Protein AF-A0A7S3I8A1-F1 (afdb_monomer_lite)

pLDDT: mean 71.73, std 20.57, range [39.5, 96.62]

Structure (mmCIF, N/CA/C/O backbone):
data_AF-A0A7S3I8A1-F1
#
_entry.id   AF-A0A7S3I8A1-F1
#
loop_
_atom_site.group_PDB
_atom_site.id
_atom_site.type_symbol
_atom_site.label_atom_id
_atom_site.label_alt_id
_atom_site.label_comp_id
_atom_site.label_asym_id
_atom_site.label_entity_id
_atom_site.label_seq_id
_atom_site.pdbx_PDB_ins_code
_atom_site.Cartn_x
_atom_site.Cartn_y
_atom_site.Cartn_z
_atom_site.occupancy
_atom_site.B_iso_or_equiv
_atom_site.auth_seq_id
_atom_site.auth_comp_id
_atom_site.auth_asym_id
_atom_site.auth_atom_id
_atom_site.pdbx_PDB_model_num
ATOM 1 N N . MET A 1 1 ? 23.445 -1.580 -12.663 1.00 62.91 1 MET A N 1
ATOM 2 C CA . MET A 1 1 ? 23.308 -0.298 -11.931 1.00 62.91 1 MET A CA 1
ATOM 3 C C . MET A 1 1 ? 21.911 0.308 -12.058 1.00 62.91 1 MET A C 1
ATOM 5 O O . MET A 1 1 ? 21.367 0.694 -11.038 1.00 62.91 1 MET A O 1
ATOM 9 N N . ALA A 1 2 ? 21.300 0.367 -13.251 1.00 85.94 2 ALA A N 1
ATOM 10 C CA . ALA A 1 2 ? 19.958 0.950 -13.418 1.00 85.94 2 ALA A CA 1
ATOM 11 C C . ALA A 1 2 ? 18.843 0.204 -12.652 1.00 85.94 2 ALA A C 1
ATOM 13 O O . ALA A 1 2 ? 18.034 0.840 -11.987 1.00 85.94 2 ALA A O 1
ATOM 14 N N . GLU A 1 3 ? 18.844 -1.131 -12.682 1.00 89.50 3 GLU A N 1
ATOM 15 C CA . GLU A 1 3 ? 17.815 -1.955 -12.027 1.00 89.50 3 GLU A CA 1
ATOM 16 C C . GLU A 1 3 ? 17.812 -1.808 -10.499 1.00 89.50 3 GLU A C 1
ATOM 18 O O . GLU A 1 3 ? 16.762 -1.615 -9.895 1.00 89.50 3 GLU A O 1
ATOM 23 N N . LEU A 1 4 ? 18.989 -1.824 -9.866 1.00 91.81 4 LEU A N 1
ATOM 24 C CA . LEU A 1 4 ? 19.103 -1.678 -8.413 1.00 91.81 4 LEU A CA 1
ATOM 25 C C . LEU A 1 4 ? 18.571 -0.318 -7.936 1.00 91.81 4 LEU A C 1
ATOM 27 O O . LEU A 1 4 ? 17.902 -0.243 -6.909 1.00 91.81 4 LEU A O 1
ATOM 31 N N . ASN A 1 5 ? 18.798 0.744 -8.714 1.00 93.75 5 ASN A N 1
ATOM 32 C CA . ASN A 1 5 ? 18.254 2.068 -8.416 1.00 93.75 5 ASN A CA 1
ATOM 33 C C . ASN A 1 5 ? 16.727 2.109 -8.570 1.00 93.75 5 ASN A C 1
ATOM 35 O O . ASN A 1 5 ? 16.055 2.713 -7.739 1.00 93.75 5 ASN A O 1
ATOM 39 N N . GLN A 1 6 ? 16.174 1.448 -9.590 1.00 93.50 6 GLN A N 1
ATOM 40 C CA . GLN A 1 6 ? 14.722 1.337 -9.770 1.00 93.50 6 GLN A CA 1
ATOM 41 C C . GLN A 1 6 ? 14.072 0.545 -8.628 1.00 93.50 6 GLN A C 1
ATOM 43 O O . GLN A 1 6 ? 13.091 0.997 -8.045 1.00 93.50 6 GLN A O 1
ATOM 48 N N . ARG A 1 7 ? 14.654 -0.596 -8.242 1.00 94.38 7 ARG A N 1
ATOM 49 C CA . ARG A 1 7 ? 14.180 -1.403 -7.105 1.00 94.38 7 ARG A CA 1
ATOM 50 C C . ARG A 1 7 ? 14.244 -0.622 -5.791 1.00 94.38 7 ARG A C 1
ATOM 52 O O . ARG A 1 7 ? 13.307 -0.681 -5.001 1.00 94.38 7 ARG A O 1
ATOM 59 N N . ALA A 1 8 ? 15.295 0.175 -5.582 1.00 94.44 8 ALA A N 1
ATOM 60 C CA . ALA A 1 8 ? 15.401 1.057 -4.421 1.00 94.44 8 ALA A CA 1
ATOM 61 C C . ALA A 1 8 ? 14.324 2.158 -4.409 1.00 94.44 8 ALA A C 1
ATOM 63 O O . ALA A 1 8 ? 13.785 2.474 -3.350 1.00 94.44 8 ALA A O 1
ATOM 64 N N . GLN A 1 9 ? 13.981 2.728 -5.571 1.00 95.19 9 GLN A N 1
ATOM 65 C CA . GLN A 1 9 ? 12.879 3.691 -5.688 1.00 95.19 9 GLN A CA 1
ATOM 66 C C . GLN A 1 9 ? 11.541 3.052 -5.304 1.00 95.19 9 GLN A C 1
ATOM 68 O O . GLN A 1 9 ? 10.864 3.571 -4.420 1.00 95.19 9 GLN A O 1
ATOM 73 N N . ILE A 1 10 ? 11.220 1.885 -5.872 1.00 95.25 10 ILE A N 1
ATOM 74 C CA . ILE A 1 10 ? 9.988 1.140 -5.564 1.00 95.25 10 ILE A CA 1
ATOM 75 C C . ILE A 1 10 ? 9.914 0.795 -4.072 1.00 95.25 10 ILE A C 1
ATOM 77 O O . ILE A 1 10 ? 8.872 0.958 -3.441 1.00 95.25 10 ILE A O 1
ATOM 81 N N . TYR A 1 11 ? 11.031 0.366 -3.479 1.00 95.94 11 TYR A N 1
ATOM 82 C CA . TYR A 1 11 ? 11.095 0.068 -2.051 1.00 95.94 11 TYR A CA 1
ATOM 83 C C . TYR A 1 11 ? 10.740 1.286 -1.188 1.00 95.94 11 TYR A C 1
ATOM 85 O O . TYR A 1 11 ? 9.950 1.172 -0.251 1.00 95.94 11 TYR A O 1
ATOM 93 N N . ASN A 1 12 ? 11.288 2.458 -1.519 1.00 95.81 12 ASN A N 1
ATOM 94 C CA . ASN A 1 12 ? 11.010 3.699 -0.794 1.00 95.81 12 ASN A CA 1
ATOM 95 C C . ASN A 1 12 ? 9.557 4.168 -0.980 1.00 95.81 12 ASN A C 1
ATOM 97 O O . ASN A 1 12 ? 8.938 4.661 -0.035 1.00 95.81 12 ASN A O 1
ATOM 101 N N . GLU A 1 13 ? 8.993 3.998 -2.177 1.00 95.56 13 GLU A N 1
ATOM 102 C CA . GLU A 1 13 ? 7.574 4.260 -2.438 1.00 95.56 13 GLU A CA 1
ATOM 103 C C . GLU A 1 13 ? 6.689 3.352 -1.574 1.00 95.56 13 GLU A C 1
ATOM 105 O O . GLU A 1 13 ? 5.812 3.841 -0.856 1.00 95.56 13 GLU A O 1
ATOM 110 N N . ASN A 1 14 ? 6.980 2.050 -1.542 1.00 95.56 14 ASN A N 1
ATOM 111 C CA . ASN A 1 14 ? 6.256 1.084 -0.720 1.00 95.56 14 ASN A CA 1
ATOM 112 C C . ASN A 1 14 ? 6.422 1.352 0.792 1.00 95.56 14 ASN A C 1
ATOM 114 O O . ASN A 1 14 ? 5.462 1.178 1.543 1.00 95.56 14 ASN A O 1
ATOM 118 N N . ASP A 1 15 ? 7.585 1.828 1.257 1.00 96.62 15 ASP A N 1
ATOM 119 C CA . ASP A 1 15 ? 7.789 2.265 2.652 1.00 96.62 15 ASP A CA 1
ATOM 120 C C . ASP A 1 15 ? 6.855 3.428 3.017 1.00 96.62 15 ASP A C 1
ATOM 122 O O . ASP A 1 15 ? 6.212 3.432 4.073 1.00 96.62 15 ASP A O 1
ATOM 126 N N . SER A 1 16 ? 6.724 4.406 2.115 1.00 95.44 16 SER A N 1
ATOM 127 C CA . SER A 1 16 ? 5.807 5.530 2.312 1.00 95.44 16 SER A CA 1
ATOM 128 C C . SER A 1 16 ? 4.342 5.068 2.387 1.00 95.44 16 SER A C 1
ATOM 130 O O . SER A 1 16 ? 3.594 5.519 3.263 1.00 95.44 16 SER A O 1
ATOM 132 N N . GLU A 1 17 ? 3.952 4.093 1.557 1.00 94.81 17 GLU A N 1
ATOM 133 C CA . GLU A 1 17 ? 2.614 3.496 1.582 1.00 94.81 17 GLU A CA 1
ATOM 134 C C . GLU A 1 17 ? 2.374 2.748 2.905 1.00 94.81 17 GLU A C 1
ATOM 136 O O . GLU A 1 17 ? 1.377 3.003 3.585 1.00 94.81 17 GLU A O 1
ATOM 141 N N . ILE A 1 18 ? 3.321 1.913 3.348 1.00 95.25 18 ILE A N 1
ATOM 142 C CA . ILE A 1 18 ? 3.265 1.195 4.633 1.00 95.25 18 ILE A CA 1
ATOM 143 C C . ILE A 1 18 ? 3.087 2.161 5.809 1.00 95.25 18 ILE A C 1
ATOM 145 O O . ILE A 1 18 ? 2.247 1.924 6.685 1.00 95.25 18 ILE A O 1
ATOM 149 N N . LYS A 1 19 ? 3.837 3.268 5.834 1.00 96.12 19 LYS A N 1
ATOM 150 C CA . LYS A 1 19 ? 3.716 4.297 6.877 1.00 96.12 19 LYS A CA 1
ATOM 151 C C . LYS A 1 19 ? 2.318 4.907 6.910 1.00 96.12 19 LYS A C 1
ATOM 153 O O . LYS A 1 19 ? 1.734 5.011 7.989 1.00 96.12 19 LYS A O 1
ATOM 158 N N . SER A 1 20 ? 1.761 5.255 5.750 1.00 95.62 20 SER A N 1
ATOM 159 C CA . SER A 1 20 ? 0.409 5.822 5.668 1.00 95.62 20 SER A CA 1
ATOM 160 C C . SER A 1 20 ? -0.675 4.835 6.123 1.00 95.62 20 SER A C 1
ATOM 162 O O . SER A 1 20 ? -1.551 5.202 6.908 1.00 95.62 20 SER A O 1
ATOM 164 N N . MET A 1 21 ? -0.573 3.559 5.735 1.00 95.19 21 MET A N 1
ATOM 165 C CA . MET A 1 21 ? -1.502 2.514 6.174 1.00 95.19 21 MET A CA 1
ATOM 166 C C . MET A 1 21 ? -1.418 2.276 7.682 1.00 95.19 21 MET A C 1
ATOM 168 O O . MET A 1 21 ? -2.443 2.151 8.346 1.00 95.19 21 MET A O 1
ATOM 172 N N . ASN A 1 22 ? -0.209 2.258 8.247 1.00 95.44 22 ASN A N 1
ATOM 173 C CA . ASN A 1 22 ? -0.018 2.111 9.687 1.00 95.44 22 ASN A CA 1
ATOM 174 C C . ASN A 1 22 ? -0.577 3.306 10.470 1.00 95.44 22 ASN A C 1
ATOM 176 O O . ASN A 1 22 ? -1.184 3.105 11.522 1.00 95.44 22 ASN A O 1
ATOM 180 N N . ALA A 1 23 ? -0.425 4.530 9.954 1.00 94.50 23 ALA A N 1
ATOM 181 C CA . ALA A 1 23 ? -1.042 5.715 10.544 1.00 94.50 23 ALA A CA 1
ATOM 182 C C . ALA A 1 23 ? -2.578 5.613 10.527 1.00 94.50 23 ALA A C 1
ATOM 184 O O . ALA A 1 23 ? -3.224 5.856 11.547 1.00 94.50 23 ALA A O 1
ATOM 185 N N . HIS A 1 24 ? -3.159 5.164 9.410 1.00 94.56 24 HIS A N 1
ATOM 186 C CA . HIS A 1 24 ? -4.602 4.951 9.296 1.00 94.56 24 HIS A CA 1
ATOM 187 C C . HIS A 1 24 ? -5.109 3.851 10.246 1.00 94.56 24 HIS A C 1
ATOM 189 O O . HIS A 1 24 ? -6.104 4.030 10.952 1.00 94.56 24 HIS A O 1
ATOM 195 N N . SER A 1 25 ? -4.385 2.733 10.340 1.00 93.81 25 SER A N 1
ATOM 196 C CA . SER A 1 25 ? -4.665 1.660 11.296 1.00 93.81 25 SER A CA 1
ATOM 197 C C . SER A 1 25 ? -4.621 2.150 12.742 1.00 93.81 25 SER A C 1
ATOM 199 O O . SER A 1 25 ? -5.525 1.833 13.518 1.00 93.81 25 SER A O 1
ATOM 201 N N . ALA A 1 26 ? -3.613 2.949 13.106 1.00 91.31 26 ALA A N 1
ATOM 202 C CA . ALA A 1 26 ? -3.489 3.525 14.443 1.00 91.31 26 ALA A CA 1
ATOM 203 C C . ALA A 1 26 ? -4.654 4.475 14.765 1.00 91.31 26 ALA A C 1
ATOM 205 O O . ALA A 1 26 ? -5.200 4.429 15.866 1.00 91.31 26 ALA A O 1
ATOM 206 N N . GLN A 1 27 ? -5.092 5.273 13.786 1.00 93.31 27 GLN A N 1
ATOM 207 C CA . GLN A 1 27 ? -6.238 6.170 13.934 1.00 93.31 27 GLN A CA 1
ATOM 208 C C . GLN A 1 27 ? -7.565 5.419 14.138 1.00 93.31 27 GLN A C 1
ATOM 210 O O . GLN A 1 27 ? -8.484 5.961 14.746 1.00 93.31 27 GLN A O 1
ATOM 215 N N . SER A 1 28 ? -7.676 4.166 13.682 1.00 91.00 28 SER A N 1
ATOM 216 C CA . SER A 1 28 ? -8.919 3.389 13.803 1.00 91.00 28 SER A CA 1
ATOM 217 C C . SER A 1 28 ? -9.351 3.097 15.247 1.00 91.00 28 SER A C 1
ATOM 219 O O . SER A 1 28 ? -10.498 2.711 15.466 1.00 91.00 28 SER A O 1
ATOM 221 N N . GLY A 1 29 ? -8.445 3.213 16.229 1.00 87.88 29 GLY A N 1
ATOM 222 C CA . GLY A 1 29 ? -8.729 2.944 17.645 1.00 87.88 29 GLY A CA 1
ATOM 223 C C . GLY A 1 29 ? -9.041 1.476 17.976 1.00 87.88 29 GLY A C 1
ATOM 224 O O . GLY A 1 29 ? -9.332 1.147 19.126 1.00 87.88 29 GLY A O 1
ATOM 225 N N . LYS A 1 30 ? -8.978 0.565 16.995 1.00 92.12 30 LYS A N 1
ATOM 226 C CA . LYS A 1 30 ? -9.206 -0.869 17.202 1.00 92.12 30 LYS A CA 1
ATOM 227 C C . LYS A 1 30 ? -8.003 -1.500 17.896 1.00 92.12 30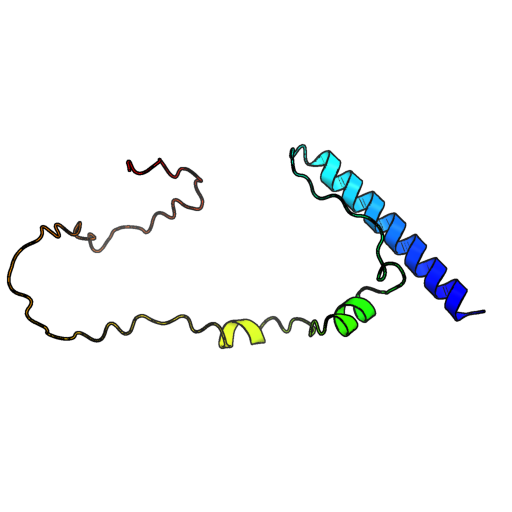 LYS A C 1
ATOM 229 O O . LYS A 1 30 ? -6.868 -1.351 17.450 1.00 92.12 30 LYS A O 1
ATOM 234 N N . ARG A 1 31 ? -8.256 -2.307 18.933 1.00 88.50 31 ARG A N 1
ATOM 235 C CA . ARG A 1 31 ? -7.206 -3.042 19.668 1.00 88.50 31 ARG A CA 1
ATOM 236 C C . ARG A 1 31 ? -6.384 -3.980 18.771 1.00 88.50 31 ARG A C 1
ATOM 238 O O . ARG A 1 31 ? -5.233 -4.263 19.074 1.00 88.50 31 ARG A O 1
ATOM 245 N N . ASN A 1 32 ? -6.978 -4.472 17.687 1.00 90.69 32 ASN A N 1
ATOM 246 C CA . ASN A 1 32 ? -6.383 -5.394 16.719 1.00 90.69 32 ASN A CA 1
ATOM 247 C C . ASN A 1 32 ? -6.204 -4.756 15.329 1.00 90.69 32 ASN A C 1
ATOM 249 O O . ASN A 1 32 ? -6.402 -5.423 14.314 1.00 90.69 32 ASN A O 1
ATOM 253 N N . ALA A 1 33 ? -5.883 -3.461 15.268 1.00 91.31 33 ALA A N 1
ATOM 254 C CA . ALA A 1 33 ? -5.617 -2.793 13.999 1.00 91.31 33 ALA A CA 1
ATOM 255 C C . ALA A 1 33 ? -4.443 -3.448 13.242 1.00 91.31 33 ALA A C 1
ATOM 257 O O . ALA A 1 33 ? -3.462 -3.891 13.845 1.00 91.31 33 ALA A O 1
ATOM 258 N N . ALA A 1 34 ? -4.551 -3.509 11.912 1.00 92.06 34 ALA A N 1
ATOM 259 C CA . ALA A 1 34 ? -3.539 -4.123 11.058 1.00 92.06 34 ALA A CA 1
ATOM 260 C C . ALA A 1 34 ? -2.217 -3.343 11.115 1.00 92.06 34 ALA A C 1
ATOM 262 O O . ALA A 1 34 ? -2.218 -2.112 11.104 1.00 92.06 34 ALA A O 1
ATOM 263 N N . ARG A 1 35 ? -1.089 -4.058 11.142 1.00 92.50 35 ARG A N 1
ATOM 264 C CA . ARG A 1 35 ? 0.255 -3.472 11.072 1.00 92.50 35 ARG A CA 1
ATOM 265 C C . ARG A 1 35 ? 0.982 -4.047 9.870 1.00 92.50 35 ARG A C 1
ATOM 267 O O . ARG A 1 35 ? 1.029 -5.262 9.701 1.00 92.50 35 ARG A O 1
ATOM 274 N N . PHE A 1 36 ? 1.537 -3.164 9.061 1.00 93.50 36 PHE A N 1
ATOM 275 C CA . PHE A 1 36 ? 2.220 -3.482 7.818 1.00 93.50 36 PHE A CA 1
ATOM 276 C C . PHE A 1 36 ? 3.725 -3.260 7.989 1.00 93.50 36 PHE A C 1
ATOM 278 O O . PHE A 1 36 ? 4.145 -2.310 8.656 1.00 93.50 36 PHE A O 1
ATOM 285 N N . THR A 1 37 ? 4.529 -4.143 7.403 1.00 94.81 37 THR A N 1
ATOM 286 C CA . THR A 1 37 ? 5.998 -4.097 7.418 1.00 94.81 37 THR A CA 1
ATOM 287 C C . THR A 1 37 ? 6.543 -4.543 6.068 1.00 94.81 37 THR A C 1
ATOM 289 O O . THR A 1 37 ? 5.830 -5.170 5.282 1.00 94.81 37 THR A O 1
ATOM 292 N N . HIS A 1 38 ? 7.820 -4.265 5.824 1.00 95.06 38 HIS A N 1
ATOM 293 C CA . HIS A 1 38 ? 8.509 -4.767 4.643 1.00 95.06 38 HIS A CA 1
ATOM 294 C C . HIS A 1 38 ? 8.676 -6.288 4.655 1.00 95.06 38 HIS A C 1
ATOM 296 O O . HIS A 1 38 ? 8.692 -6.938 5.703 1.00 95.06 38 HIS A O 1
ATOM 302 N N . ASN A 1 39 ? 8.802 -6.836 3.452 1.00 92.94 39 ASN A N 1
ATOM 303 C CA . ASN A 1 39 ? 9.017 -8.242 3.151 1.00 92.94 39 ASN A CA 1
ATOM 304 C C . ASN A 1 39 ? 9.813 -8.382 1.837 1.00 92.94 39 ASN A C 1
ATOM 306 O O . ASN A 1 39 ? 10.230 -7.394 1.238 1.00 92.94 39 ASN A O 1
ATOM 310 N N . VAL A 1 40 ? 9.977 -9.620 1.368 1.00 93.12 40 VAL A N 1
ATOM 311 C CA . VAL A 1 40 ? 10.724 -9.955 0.139 1.00 93.12 40 VAL A CA 1
ATOM 312 C C . VAL A 1 40 ? 10.101 -9.364 -1.135 1.00 93.12 40 VAL A C 1
ATOM 314 O O . VAL A 1 40 ? 10.769 -9.285 -2.150 1.00 93.12 40 VAL A O 1
ATOM 317 N N . PHE A 1 41 ? 8.843 -8.924 -1.091 1.00 93.81 41 PHE A N 1
ATOM 318 C CA . PHE A 1 41 ? 8.135 -8.344 -2.235 1.00 93.81 41 PHE A CA 1
ATOM 319 C C . PHE A 1 41 ? 8.081 -6.814 -2.187 1.00 93.81 41 PHE A C 1
ATOM 321 O O . PHE A 1 41 ? 7.381 -6.188 -2.977 1.00 93.81 41 PHE A O 1
ATOM 328 N N . SER A 1 42 ? 8.772 -6.192 -1.229 1.00 94.19 42 SER A N 1
ATOM 329 C CA . SER A 1 42 ? 8.728 -4.740 -1.036 1.00 94.19 42 SER A CA 1
ATOM 330 C C . SER A 1 42 ? 9.430 -3.948 -2.131 1.00 94.19 42 SER A C 1
ATOM 332 O O . SER A 1 42 ? 9.218 -2.748 -2.229 1.00 94.19 42 SER A O 1
ATOM 334 N N . ASP A 1 43 ? 10.243 -4.594 -2.954 1.00 93.75 43 ASP A N 1
ATOM 335 C CA . ASP A 1 43 ? 10.877 -4.019 -4.137 1.00 93.75 43 ASP A CA 1
ATOM 336 C C . ASP A 1 43 ? 10.079 -4.286 -5.428 1.00 93.75 43 ASP A C 1
ATOM 338 O O . ASP A 1 43 ? 10.531 -3.931 -6.520 1.00 93.75 43 ASP A O 1
ATOM 342 N N . MET A 1 44 ? 8.894 -4.898 -5.323 1.00 94.00 44 MET A N 1
ATOM 343 C CA . MET A 1 44 ? 8.001 -5.160 -6.448 1.00 94.00 44 MET A CA 1
ATOM 344 C C . MET A 1 44 ? 6.905 -4.105 -6.557 1.00 94.00 44 MET A C 1
ATOM 346 O O . MET A 1 44 ? 6.368 -3.598 -5.569 1.00 94.00 44 MET A O 1
ATOM 350 N N . THR A 1 45 ? 6.517 -3.817 -7.794 1.00 92.75 45 THR A N 1
ATOM 351 C CA . THR A 1 45 ? 5.294 -3.064 -8.075 1.00 92.75 45 THR A CA 1
ATOM 352 C C . THR A 1 45 ? 4.054 -3.926 -7.812 1.00 92.75 45 THR A C 1
ATOM 354 O O . THR A 1 45 ? 4.104 -5.158 -7.820 1.00 92.75 45 THR A O 1
ATOM 357 N N . LYS A 1 46 ? 2.885 -3.295 -7.652 1.00 88.25 46 LYS A N 1
ATOM 358 C CA . LYS A 1 46 ? 1.605 -4.008 -7.452 1.00 88.25 46 LYS A CA 1
ATOM 359 C C . LYS A 1 46 ? 1.271 -4.972 -8.599 1.00 88.25 46 LYS A C 1
ATOM 361 O O . LYS A 1 46 ? 0.690 -6.033 -8.361 1.00 88.25 46 LYS A O 1
ATOM 366 N N . ALA A 1 47 ? 1.642 -4.622 -9.831 1.00 88.38 47 ALA A N 1
ATOM 367 C CA . ALA A 1 47 ? 1.425 -5.460 -11.009 1.00 88.38 47 ALA A CA 1
ATOM 368 C C . ALA A 1 47 ? 2.351 -6.687 -11.017 1.00 88.38 47 ALA A C 1
ATOM 370 O O . ALA A 1 47 ? 1.887 -7.808 -11.242 1.00 88.38 47 ALA A O 1
ATOM 371 N N . GLU A 1 48 ? 3.636 -6.493 -10.709 1.00 89.31 48 GLU A N 1
ATOM 372 C CA . GLU A 1 48 ? 4.600 -7.590 -10.559 1.00 89.31 48 GLU A CA 1
ATOM 373 C C . GLU A 1 48 ? 4.178 -8.536 -9.435 1.00 89.31 48 GLU A C 1
ATOM 375 O O . GLU A 1 48 ? 4.115 -9.744 -9.643 1.00 89.31 48 GLU A O 1
ATOM 380 N N . PHE A 1 49 ? 3.793 -7.992 -8.279 1.00 90.69 49 PHE A N 1
ATOM 381 C CA . PHE A 1 49 ? 3.312 -8.777 -7.146 1.00 90.69 49 PHE A CA 1
ATOM 382 C C . PHE A 1 49 ? 2.060 -9.594 -7.494 1.00 90.69 49 PHE A C 1
ATOM 384 O O . PHE A 1 49 ? 1.978 -10.780 -7.175 1.00 90.69 49 PHE A O 1
ATOM 391 N N . SER A 1 50 ? 1.100 -8.989 -8.201 1.00 88.44 50 SER A N 1
ATOM 392 C CA . SER A 1 50 ? -0.113 -9.688 -8.649 1.00 88.44 50 SER A CA 1
ATOM 393 C C . SER A 1 50 ? 0.226 -10.840 -9.594 1.00 88.44 50 SER A C 1
ATOM 395 O O . SER A 1 50 ? -0.272 -11.951 -9.423 1.00 88.44 50 SER A O 1
ATOM 397 N N . THR A 1 51 ? 1.135 -10.598 -10.538 1.00 89.75 51 THR A N 1
ATOM 398 C CA . THR A 1 51 ? 1.609 -11.619 -11.479 1.00 89.75 51 THR A CA 1
ATOM 399 C C . THR A 1 51 ? 2.344 -12.744 -10.749 1.00 89.75 51 THR A C 1
ATOM 401 O O . THR A 1 51 ? 2.077 -13.916 -11.003 1.00 89.75 51 THR A O 1
ATOM 404 N N . HIS A 1 52 ? 3.207 -12.404 -9.787 1.00 88.50 52 HIS A N 1
ATOM 405 C CA . HIS A 1 52 ? 3.965 -13.362 -8.982 1.00 88.50 52 HIS A CA 1
ATOM 406 C C . HIS A 1 52 ? 3.055 -14.269 -8.141 1.00 88.50 52 HIS A C 1
ATOM 408 O O . HIS A 1 52 ? 3.326 -15.455 -7.978 1.00 88.50 52 HIS A O 1
ATOM 414 N N . LEU A 1 53 ? 1.950 -13.733 -7.621 1.00 88.06 53 LEU A N 1
ATOM 415 C CA . LEU A 1 53 ? 0.955 -14.510 -6.881 1.00 88.06 53 LEU A CA 1
ATOM 416 C C . LEU A 1 53 ? -0.039 -15.262 -7.780 1.00 88.06 53 LEU A C 1
ATOM 418 O O . LEU A 1 53 ? -0.948 -15.916 -7.267 1.00 88.06 53 LEU A O 1
ATOM 422 N N . GLY A 1 54 ? 0.083 -15.152 -9.106 1.00 85.75 54 GLY A N 1
ATOM 423 C CA . GLY A 1 54 ? -0.901 -15.699 -10.040 1.00 85.75 54 GLY A CA 1
ATOM 424 C C . GLY A 1 54 ? -2.290 -15.073 -9.875 1.00 85.75 54 GLY A C 1
ATOM 425 O O . GLY A 1 54 ? -3.295 -15.675 -10.262 1.00 85.75 54 GLY A O 1
ATOM 426 N N . LEU A 1 55 ? -2.367 -13.875 -9.285 1.00 80.50 55 LEU A N 1
ATOM 427 C CA . LEU A 1 55 ? -3.602 -13.119 -9.152 1.00 80.50 55 LEU A CA 1
ATOM 428 C C . LEU A 1 55 ? -3.963 -12.580 -10.532 1.00 80.50 55 LEU A C 1
ATOM 430 O O . LEU A 1 55 ? -3.453 -11.553 -10.978 1.00 80.50 55 LEU A O 1
ATOM 434 N N . GLN A 1 56 ? -4.845 -13.303 -11.216 1.00 71.00 56 GLN A N 1
ATOM 435 C CA . GLN A 1 56 ? -5.432 -12.831 -12.462 1.00 71.00 56 GLN A CA 1
ATOM 436 C C . GLN A 1 56 ? -6.164 -11.505 -12.202 1.00 71.00 56 GLN A C 1
ATOM 438 O O . GLN A 1 56 ? -6.847 -11.388 -11.172 1.00 71.00 56 GLN A O 1
ATOM 443 N N . PRO A 1 57 ? -6.053 -10.512 -13.104 1.00 62.16 57 PRO A N 1
ATOM 444 C CA . PRO A 1 57 ? -6.859 -9.307 -13.015 1.00 62.16 57 PRO A CA 1
ATOM 445 C C . PRO A 1 57 ? -8.326 -9.721 -12.898 1.00 62.16 57 PRO A C 1
ATOM 447 O O . PRO A 1 57 ? -8.831 -10.560 -13.645 1.00 62.16 57 PRO A O 1
ATOM 450 N N . LYS A 1 58 ? -8.980 -9.206 -11.857 1.00 60.50 58 LYS A N 1
ATOM 451 C CA . LYS A 1 58 ? -10.342 -9.578 -11.488 1.00 60.50 58 LYS A CA 1
ATOM 452 C C . LYS A 1 58 ? -11.293 -9.052 -12.557 1.00 60.50 58 LYS A C 1
ATOM 454 O O . LYS A 1 58 ? -11.804 -7.949 -12.413 1.00 60.50 58 LYS A O 1
ATOM 459 N N . GLU A 1 59 ? -11.561 -9.847 -13.587 1.00 59.62 59 GLU A N 1
ATOM 460 C CA . GLU A 1 59 ? -12.730 -9.631 -14.434 1.00 59.62 59 GLU A CA 1
ATOM 461 C C . GLU A 1 59 ? -13.966 -9.727 -13.526 1.00 59.62 59 GLU A C 1
ATOM 463 O O . GLU A 1 59 ? -14.237 -10.797 -12.966 1.00 59.62 59 GLU A O 1
ATOM 468 N N . PRO A 1 60 ? -14.700 -8.627 -13.287 1.00 58.44 60 PRO A N 1
ATOM 469 C CA . PRO A 1 60 ? -15.749 -8.594 -12.269 1.00 58.44 60 PRO A CA 1
ATOM 470 C C . PRO A 1 60 ? -16.886 -9.586 -12.561 1.00 58.44 60 PRO A C 1
ATOM 472 O O . PRO A 1 60 ? -17.582 -10.008 -11.639 1.00 58.44 60 PRO A O 1
ATOM 475 N N . LEU A 1 61 ? -17.041 -10.001 -13.820 1.00 57.53 61 LEU A N 1
ATOM 476 C CA . LEU A 1 61 ? -18.127 -10.859 -14.292 1.00 57.53 61 LEU A CA 1
ATOM 477 C C . LEU A 1 61 ? -17.827 -12.366 -14.218 1.00 57.53 61 LEU A C 1
ATOM 479 O O . LEU A 1 61 ? -18.757 -13.166 -14.169 1.00 57.53 61 LEU A O 1
ATOM 483 N N . SER A 1 62 ? -16.560 -12.788 -14.172 1.00 56.06 62 SER A N 1
ATOM 484 C CA . SER A 1 62 ? -16.207 -14.214 -14.305 1.00 56.06 62 SER A CA 1
ATOM 485 C C . SER A 1 62 ? -16.372 -15.025 -13.014 1.00 56.06 62 SER A C 1
ATOM 487 O O . SER A 1 62 ? -16.492 -16.248 -13.060 1.00 56.06 62 SER A O 1
ATOM 489 N N . ARG A 1 63 ? -16.426 -14.370 -11.845 1.00 53.34 63 ARG A N 1
ATOM 490 C CA . ARG A 1 63 ? -16.552 -15.059 -10.546 1.00 53.34 63 ARG A CA 1
ATOM 491 C C . ARG A 1 63 ? -18.004 -15.374 -10.159 1.00 53.34 63 ARG A C 1
ATOM 493 O O . ARG A 1 63 ? -18.226 -16.291 -9.373 1.00 53.34 63 ARG A O 1
ATOM 500 N N . VAL A 1 64 ? -18.984 -14.655 -10.715 1.00 55.19 64 VAL A N 1
ATOM 501 C CA . VAL A 1 64 ? -20.414 -14.876 -10.416 1.00 55.19 64 VAL A CA 1
ATOM 502 C C . VAL A 1 64 ? -20.937 -16.153 -11.083 1.00 55.19 64 VAL A C 1
ATOM 504 O O . VAL A 1 64 ? -21.815 -16.803 -10.532 1.00 55.19 64 VAL A O 1
ATOM 507 N N . LEU A 1 65 ? -20.355 -16.567 -12.213 1.00 55.31 65 LEU A N 1
ATOM 508 C CA . LEU A 1 65 ? -20.816 -17.746 -12.959 1.00 55.31 65 LEU A CA 1
ATOM 509 C C . LEU A 1 65 ? -20.424 -19.088 -12.318 1.00 55.31 65 LEU A C 1
ATOM 511 O O . LEU A 1 65 ? -21.106 -20.080 -12.544 1.00 55.31 65 LEU A O 1
ATOM 515 N N . ASN A 1 66 ? -19.367 -19.120 -11.497 1.00 48.62 66 ASN A N 1
ATOM 516 C CA . ASN A 1 66 ? -18.848 -20.362 -10.901 1.00 48.62 66 ASN A CA 1
ATOM 517 C C . ASN A 1 66 ? -19.170 -20.514 -9.409 1.00 48.62 66 ASN A C 1
ATOM 519 O O . ASN A 1 66 ? -18.839 -21.539 -8.809 1.00 48.62 66 ASN A O 1
ATOM 523 N N . MET A 1 67 ? -19.828 -19.527 -8.792 1.00 53.09 67 MET A N 1
ATOM 524 C CA . MET A 1 67 ? -20.567 -19.810 -7.569 1.00 53.09 67 MET A CA 1
ATOM 525 C C . MET A 1 67 ? -21.828 -20.548 -7.994 1.00 53.09 67 MET A C 1
ATOM 527 O O . MET A 1 67 ? -22.822 -19.931 -8.364 1.00 53.09 67 MET A O 1
ATOM 531 N N . ASN A 1 68 ? -21.782 -21.878 -7.931 1.00 51.31 68 ASN A N 1
ATOM 532 C CA . ASN A 1 68 ? -22.991 -22.673 -7.805 1.00 51.31 68 ASN A CA 1
ATOM 533 C C . ASN A 1 68 ? -23.717 -22.171 -6.548 1.00 51.31 68 ASN A C 1
ATOM 535 O O . ASN A 1 68 ? -23.492 -22.671 -5.447 1.00 51.31 68 ASN A O 1
ATOM 539 N N . LEU A 1 69 ? -24.583 -21.165 -6.699 1.00 52.50 69 LEU A N 1
ATOM 540 C CA . LEU A 1 69 ? -25.757 -21.059 -5.856 1.00 52.50 69 LEU A CA 1
ATOM 541 C C . LEU A 1 69 ? -26.468 -22.388 -6.083 1.00 52.50 69 LEU A C 1
ATOM 543 O O . LEU A 1 69 ? -27.119 -22.568 -7.111 1.00 52.50 69 LEU A O 1
ATOM 547 N N . SER A 1 70 ? -26.266 -23.354 -5.186 1.00 45.38 70 SER A N 1
ATOM 548 C CA . SER A 1 70 ? -27.071 -24.565 -5.166 1.00 45.38 70 SER A CA 1
ATOM 549 C C . SER A 1 70 ? -28.499 -24.116 -4.870 1.00 45.38 70 SER A C 1
ATOM 551 O O . SER A 1 70 ? -28.916 -24.000 -3.718 1.00 45.38 70 SER A O 1
ATOM 553 N N . SER A 1 71 ? -29.216 -23.765 -5.932 1.00 48.19 71 SER A N 1
ATOM 554 C CA . SER A 1 71 ? -30.659 -23.673 -5.944 1.00 48.19 71 SER A CA 1
ATOM 555 C C . SER A 1 71 ? -31.150 -25.017 -5.422 1.00 48.19 71 SER A C 1
ATOM 557 O O . SER A 1 71 ? -30.781 -26.077 -5.925 1.00 48.19 71 SER A O 1
ATOM 559 N N . GLY A 1 72 ? -31.839 -24.964 -4.285 1.00 49.12 72 GLY A N 1
ATOM 560 C CA . GLY A 1 72 ? -32.235 -26.135 -3.526 1.00 49.12 72 GLY A CA 1
ATOM 561 C C . GLY A 1 72 ? -33.139 -27.039 -4.346 1.00 49.12 72 GLY A C 1
ATOM 562 O O . GLY A 1 72 ? -34.352 -26.853 -4.373 1.00 49.12 72 GLY A O 1
ATOM 563 N N . GLU A 1 73 ? -32.562 -28.066 -4.954 1.00 45.91 73 GLU A N 1
ATOM 564 C CA . GLU A 1 73 ? -33.319 -29.195 -5.464 1.00 45.91 73 GLU A CA 1
ATOM 565 C C . GLU A 1 73 ? -33.464 -30.215 -4.329 1.00 45.91 73 GLU A C 1
ATOM 567 O O . GLU A 1 73 ? -32.727 -31.193 -4.196 1.00 45.91 73 GLU A O 1
ATOM 572 N N . HIS A 1 74 ? -34.411 -29.938 -3.428 1.00 47.31 74 HIS A N 1
ATOM 573 C CA . HIS A 1 74 ? -34.862 -30.907 -2.437 1.00 47.31 74 HIS A CA 1
ATOM 574 C C . HIS A 1 74 ? -35.575 -32.056 -3.158 1.00 47.31 74 HIS A C 1
ATOM 576 O O . HIS A 1 74 ? -36.793 -32.042 -3.346 1.00 47.31 74 HIS A O 1
ATOM 582 N N . VAL A 1 75 ? -34.809 -33.078 -3.540 1.00 42.12 75 VAL A N 1
ATOM 583 C CA . VAL A 1 75 ? -35.334 -34.376 -3.970 1.00 42.12 75 VAL A CA 1
ATOM 584 C C . VAL A 1 75 ? -36.194 -34.932 -2.834 1.00 42.12 75 VAL A C 1
ATOM 586 O O . VAL A 1 75 ? -35.688 -35.396 -1.809 1.00 42.12 75 VAL A O 1
ATOM 589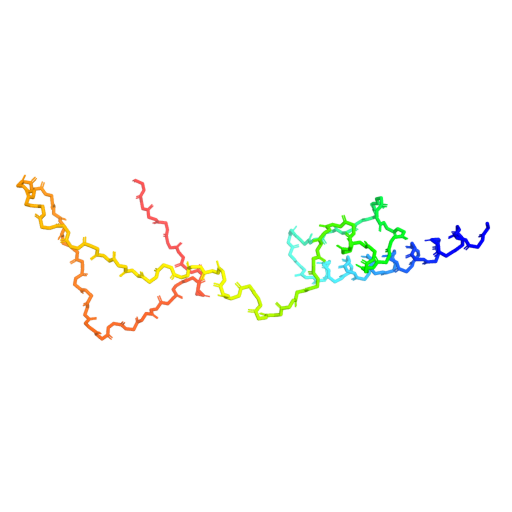 N N . ARG A 1 76 ? -37.519 -34.875 -3.004 1.00 46.56 76 ARG A N 1
ATOM 590 C CA . ARG A 1 76 ? -38.501 -35.463 -2.088 1.00 46.56 76 ARG A CA 1
ATOM 591 C C . ARG A 1 76 ? -38.394 -36.986 -2.145 1.00 46.56 76 ARG A C 1
ATOM 593 O O . ARG A 1 76 ? -39.144 -37.647 -2.855 1.00 46.56 76 ARG A O 1
ATOM 600 N N . ARG A 1 77 ? -37.464 -37.568 -1.385 1.00 44.19 77 ARG A N 1
ATOM 601 C CA . ARG A 1 77 ? -37.497 -39.002 -1.090 1.00 44.19 77 ARG A CA 1
ATOM 602 C C . ARG A 1 77 ? -38.635 -39.246 -0.107 1.00 44.19 77 ARG A C 1
ATOM 604 O O . ARG A 1 77 ? -38.533 -38.928 1.073 1.00 44.19 77 ARG A O 1
ATOM 611 N N . THR A 1 78 ? -39.728 -39.811 -0.605 1.00 50.06 78 THR A N 1
ATOM 612 C CA . THR A 1 78 ? -40.814 -40.388 0.191 1.00 50.06 78 THR A CA 1
ATOM 613 C C . THR A 1 78 ? -40.292 -41.622 0.930 1.00 50.06 78 THR A C 1
ATOM 615 O O . THR A 1 78 ? -40.503 -42.757 0.513 1.00 50.06 78 THR A O 1
ATOM 618 N N . GLY A 1 79 ? -39.545 -41.392 2.008 1.00 39.50 79 GLY A N 1
ATOM 619 C CA . GLY A 1 79 ? -39.068 -42.407 2.937 1.00 39.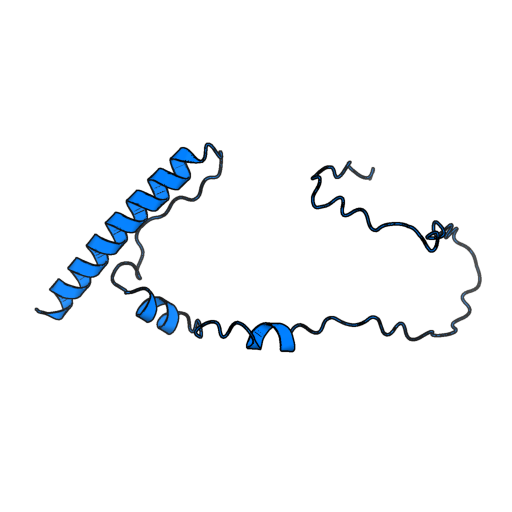50 79 GLY A CA 1
ATOM 620 C C . GLY A 1 79 ? -39.826 -42.285 4.249 1.00 39.50 79 GLY A C 1
ATOM 621 O O . GLY A 1 79 ? -39.505 -41.452 5.088 1.00 39.50 79 GLY A O 1
ATOM 622 N N . LYS A 1 80 ? -40.860 -43.107 4.405 1.00 47.81 80 LYS A N 1
ATOM 623 C CA . LYS A 1 80 ? -41.636 -43.293 5.632 1.00 47.81 80 LYS A CA 1
ATOM 624 C C . LYS A 1 80 ? -40.708 -43.763 6.763 1.00 47.81 80 LYS A C 1
ATOM 626 O O . LYS A 1 80 ? -40.376 -44.942 6.815 1.00 47.81 80 LYS A O 1
ATOM 631 N N . SER A 1 81 ? -40.305 -42.874 7.671 1.00 40.75 81 SER A N 1
ATOM 632 C CA . SER A 1 81 ? -39.687 -43.246 8.949 1.00 40.75 81 SER A CA 1
ATOM 633 C C . SER A 1 81 ? -40.771 -43.327 10.037 1.00 40.75 81 SER A C 1
ATOM 635 O O . SER A 1 81 ? -41.437 -42.334 10.335 1.00 40.75 81 SER A O 1
ATOM 637 N N . PRO A 1 82 ? -41.026 -44.510 10.624 1.00 51.78 82 PRO A N 1
ATOM 638 C CA . PRO A 1 82 ? -41.935 -44.645 11.747 1.00 51.78 82 PRO A CA 1
ATOM 639 C C . PRO A 1 82 ? -41.173 -44.412 13.059 1.00 51.78 82 PRO A C 1
ATOM 641 O O . PRO A 1 82 ? -40.108 -44.984 13.266 1.00 51.78 82 PRO A O 1
ATOM 644 N N . ARG A 1 83 ? -41.809 -43.664 13.970 1.00 44.72 83 ARG A N 1
ATOM 645 C CA . ARG A 1 83 ? -41.455 -43.447 15.389 1.00 44.72 83 ARG A CA 1
ATOM 646 C C . ARG A 1 83 ? -40.488 -42.293 15.686 1.00 44.72 83 ARG A C 1
ATOM 648 O O . ARG A 1 83 ? -39.310 -42.480 15.939 1.00 44.72 83 ARG A O 1
ATOM 655 N N . GLY A 1 84 ? -41.104 -41.123 15.850 1.00 49.47 84 GLY A N 1
ATOM 656 C CA . GLY A 1 84 ? -41.111 -40.470 17.158 1.00 49.47 84 GLY A CA 1
ATOM 657 C C . GLY A 1 84 ? -39.884 -39.649 17.525 1.00 49.47 84 GLY A C 1
ATOM 658 O O . GLY A 1 84 ? -39.113 -40.065 18.375 1.00 49.47 84 GLY A O 1
ATOM 659 N N . THR A 1 85 ? -39.843 -38.410 17.047 1.00 43.28 85 THR A N 1
ATOM 660 C CA . THR A 1 85 ? -39.265 -37.279 17.782 1.00 43.28 85 THR A CA 1
ATOM 661 C C . THR A 1 85 ? -39.963 -35.998 17.337 1.00 43.28 85 THR A C 1
ATOM 663 O O . THR A 1 85 ? -40.411 -35.856 16.203 1.00 43.28 85 THR A O 1
ATOM 666 N N . ARG A 1 86 ? -40.184 -35.108 18.303 1.00 48.28 86 ARG A N 1
ATOM 667 C CA . ARG A 1 86 ? -41.028 -33.917 18.209 1.00 48.28 86 ARG A CA 1
ATOM 668 C C . ARG A 1 86 ? -40.387 -32.838 17.332 1.00 48.28 86 ARG A C 1
ATOM 670 O O . ARG A 1 86 ? -39.872 -31.864 17.867 1.00 48.28 86 ARG A O 1
ATOM 677 N N . ASP A 1 87 ? -40.531 -32.935 16.018 1.00 46.00 87 ASP A N 1
ATOM 678 C CA . ASP A 1 87 ? -40.333 -31.778 15.143 1.00 46.00 87 ASP A CA 1
ATOM 679 C C . ASP A 1 87 ? -41.611 -30.941 15.111 1.00 46.00 87 ASP A C 1
ATOM 681 O O . ASP A 1 87 ? -42.391 -30.941 14.160 1.00 46.00 87 ASP A O 1
ATOM 685 N N . LYS A 1 88 ? -41.819 -30.166 16.180 1.00 48.06 88 LYS A N 1
ATOM 686 C CA . LYS A 1 88 ? -42.560 -28.908 16.050 1.00 48.06 88 LYS A CA 1
ATOM 687 C C . LYS A 1 88 ? -41.648 -27.917 15.326 1.00 48.06 88 LYS A C 1
ATOM 689 O O . LYS A 1 88 ? -41.145 -26.971 15.930 1.00 48.06 88 LYS A O 1
ATOM 694 N N . GLY A 1 89 ? -41.421 -28.160 14.035 1.00 47.88 89 GLY A N 1
ATOM 695 C CA . GLY A 1 89 ? -40.928 -27.136 13.130 1.00 47.88 89 GLY A CA 1
ATOM 696 C C . GLY A 1 89 ? -41.880 -25.953 13.239 1.00 47.88 89 GLY A C 1
ATOM 697 O O . GLY A 1 89 ? -43.089 -26.103 13.056 1.00 47.88 89 GLY A O 1
ATOM 698 N N . ARG A 1 90 ? -41.355 -24.799 13.649 1.00 53.22 90 ARG A N 1
ATOM 699 C CA . ARG A 1 90 ? -42.120 -23.554 13.691 1.00 53.22 90 ARG A CA 1
ATOM 700 C C . ARG A 1 90 ? -42.598 -23.307 12.265 1.00 53.22 90 ARG A C 1
ATOM 702 O O . ARG A 1 90 ? -41.768 -23.106 11.385 1.00 53.22 90 ARG A O 1
ATOM 709 N N . GLY A 1 91 ? -43.906 -23.413 12.038 1.00 49.06 91 GLY A N 1
ATOM 710 C CA . GLY A 1 91 ? -44.504 -23.113 10.745 1.00 49.06 91 GLY A CA 1
ATOM 711 C C . GLY A 1 91 ? -44.068 -21.716 10.336 1.00 49.06 91 GLY A C 1
ATOM 712 O O . GLY A 1 91 ? -44.405 -20.745 11.014 1.00 49.06 91 GLY A O 1
ATOM 713 N N . LEU A 1 92 ? -43.255 -21.629 9.286 1.00 54.06 92 LEU A N 1
ATOM 714 C CA . LEU A 1 92 ? -42.922 -20.353 8.682 1.00 54.06 92 LEU A CA 1
ATOM 715 C C . LEU A 1 92 ? -44.223 -19.844 8.060 1.00 54.06 92 LEU A C 1
ATOM 717 O O . LEU A 1 92 ? -44.738 -20.433 7.111 1.00 54.06 92 LEU A O 1
ATOM 721 N N . VAL A 1 93 ? -44.807 -18.819 8.683 1.00 54.09 93 VAL A N 1
ATOM 722 C CA . VAL A 1 93 ? -45.945 -18.081 8.130 1.00 54.09 93 VAL A CA 1
ATOM 723 C C . VAL A 1 93 ? -45.491 -17.549 6.773 1.00 54.09 93 VAL A C 1
ATOM 725 O O . VAL A 1 93 ? -44.399 -16.991 6.685 1.00 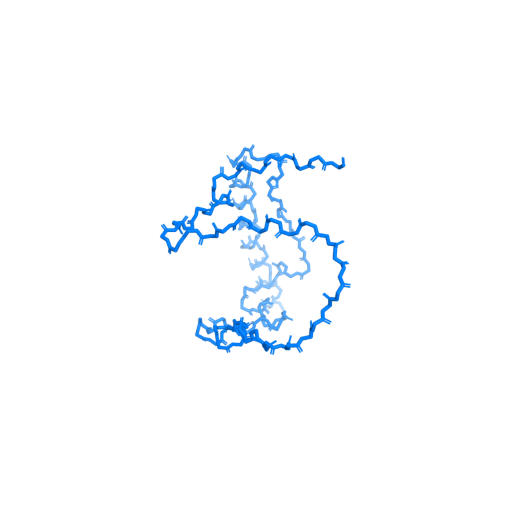54.09 93 VAL A O 1
ATOM 728 N N . ALA A 1 94 ? -46.292 -17.769 5.729 1.00 54.94 94 ALA A N 1
ATOM 729 C CA . ALA A 1 94 ? -45.926 -17.495 4.334 1.00 54.94 94 ALA A CA 1
ATOM 730 C C . ALA A 1 94 ? -45.459 -16.045 4.080 1.00 54.94 94 ALA A C 1
ATOM 732 O O . ALA A 1 94 ? -44.726 -15.805 3.127 1.00 54.94 94 ALA A O 1
ATOM 733 N N . ASP A 1 95 ? -45.803 -15.126 4.987 1.00 51.81 95 ASP A N 1
ATOM 734 C CA . ASP A 1 95 ? -45.502 -13.695 4.904 1.00 51.81 95 ASP A CA 1
ATOM 735 C C . ASP A 1 95 ? -44.415 -13.240 5.901 1.00 51.81 95 ASP A C 1
ATOM 737 O O . ASP A 1 95 ? -44.303 -12.058 6.230 1.00 51.81 95 ASP A O 1
ATOM 741 N N . ALA A 1 96 ? -43.619 -14.164 6.448 1.00 54.50 96 ALA A N 1
ATOM 742 C CA . ALA A 1 96 ? -42.541 -13.809 7.364 1.00 54.50 96 ALA A CA 1
ATOM 743 C C . ALA A 1 96 ? -41.402 -13.096 6.614 1.00 54.50 96 ALA A C 1
ATOM 745 O O . ALA A 1 96 ? -40.648 -13.712 5.860 1.00 54.50 96 ALA A O 1
ATOM 746 N N . ASN A 1 97 ? -41.248 -11.794 6.863 1.00 55.19 97 ASN A N 1
ATOM 747 C CA . ASN A 1 97 ? -40.092 -11.036 6.393 1.00 55.19 97 ASN A CA 1
ATOM 748 C C . ASN A 1 97 ? -38.805 -11.636 6.972 1.00 55.19 97 ASN A C 1
ATOM 750 O O . ASN A 1 97 ? -38.687 -11.837 8.182 1.00 55.19 97 ASN A O 1
ATOM 754 N N . ILE A 1 98 ? -37.832 -11.910 6.100 1.00 56.41 98 ILE A N 1
ATOM 755 C CA . ILE A 1 98 ? -36.508 -12.394 6.494 1.00 56.41 98 ILE A CA 1
ATOM 756 C C . ILE A 1 98 ? -35.807 -11.263 7.252 1.00 56.41 98 ILE A C 1
ATOM 758 O O . ILE A 1 98 ? -35.369 -10.282 6.652 1.00 56.41 98 ILE A O 1
ATOM 762 N N . VAL A 1 99 ? -35.715 -11.392 8.574 1.00 54.78 99 VAL A N 1
ATOM 763 C CA . VAL A 1 99 ? -34.917 -10.494 9.413 1.00 54.78 99 VAL A CA 1
ATOM 764 C C . VAL A 1 99 ? -33.512 -11.084 9.523 1.00 54.78 99 VAL A C 1
ATOM 766 O O . VAL A 1 99 ? -33.303 -12.120 10.153 1.00 54.78 99 VAL A O 1
ATOM 769 N N . ASP A 1 100 ? -32.548 -10.448 8.858 1.00 55.47 10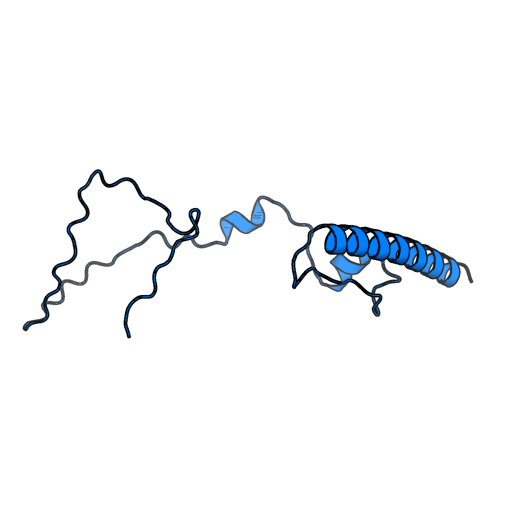0 ASP A N 1
ATOM 770 C CA . ASP A 1 100 ? -31.136 -10.827 8.917 1.00 55.47 100 ASP A CA 1
ATOM 771 C C . ASP A 1 100 ? -30.495 -10.302 10.209 1.00 55.47 100 ASP A C 1
ATOM 773 O O . ASP A 1 100 ? -29.964 -9.194 10.269 1.00 55.47 100 ASP A O 1
ATOM 777 N N . HIS A 1 101 ? -30.527 -11.121 11.258 1.00 56.66 101 HIS A N 1
ATOM 778 C CA . HIS A 1 101 ? -29.906 -10.793 12.542 1.00 56.66 101 HIS A CA 1
ATOM 779 C C . HIS A 1 101 ? -28.364 -10.763 12.499 1.00 56.66 101 HIS A C 1
ATOM 781 O O . HIS A 1 101 ? -27.741 -10.366 13.484 1.00 56.66 101 HIS A O 1
ATOM 787 N N . VAL A 1 102 ? -27.728 -11.138 11.378 1.00 55.66 102 VAL A N 1
ATOM 788 C CA . VAL A 1 102 ? -26.270 -11.013 11.200 1.00 55.66 102 VAL A CA 1
ATOM 789 C C . VAL A 1 102 ? -25.870 -9.550 10.994 1.00 55.66 102 VAL A C 1
ATOM 791 O O . VAL A 1 102 ? -24.788 -9.152 11.425 1.00 55.66 102 VAL A O 1
ATOM 794 N N . LYS A 1 103 ? -26.749 -8.719 10.415 1.00 53.59 103 LYS A N 1
ATOM 795 C CA . LYS A 1 103 ? -26.521 -7.269 10.284 1.00 53.59 103 LYS A CA 1
ATOM 796 C C . LYS A 1 103 ? -26.655 -6.505 11.600 1.00 53.59 103 LYS A C 1
ATOM 798 O O . LYS A 1 103 ? -25.926 -5.537 11.797 1.00 53.59 103 LYS A O 1
ATOM 803 N N . ASP A 1 104 ? -27.521 -6.963 12.501 1.00 54.91 104 ASP A N 1
ATOM 804 C CA . ASP A 1 104 ? -27.784 -6.279 13.776 1.00 54.91 104 ASP A CA 1
ATOM 805 C C . ASP A 1 104 ? -26.858 -6.738 14.915 1.00 54.91 104 ASP A C 1
ATOM 807 O O . ASP A 1 104 ? -26.849 -6.147 15.993 1.00 54.91 104 ASP A O 1
ATOM 811 N N . GLY A 1 105 ? -26.050 -7.782 14.695 1.00 54.53 105 GLY A N 1
ATOM 812 C CA . GLY A 1 105 ? -24.953 -8.164 15.590 1.00 54.53 105 GLY A CA 1
ATOM 813 C C . GLY A 1 105 ? -25.355 -8.773 16.942 1.00 54.53 105 GLY A C 1
ATOM 814 O O . GLY A 1 105 ? -24.473 -9.074 17.745 1.00 54.53 105 GLY A O 1
ATOM 815 N N . TYR A 1 106 ? -26.642 -9.008 17.211 1.00 56.44 106 TYR A N 1
ATOM 816 C CA . TYR A 1 106 ? -27.109 -9.652 18.446 1.00 56.44 106 TYR A CA 1
ATOM 817 C C . TYR A 1 106 ? -27.376 -11.153 18.239 1.00 56.44 106 TYR A C 1
ATOM 819 O O . TYR A 1 106 ? -28.505 -11.569 17.989 1.00 56.44 106 TYR A O 1
ATOM 827 N N . MET A 1 107 ? -26.345 -11.992 18.399 1.00 62.31 107 MET A N 1
ATOM 828 C CA . MET A 1 107 ? -26.519 -13.439 18.608 1.00 62.31 107 MET A CA 1
ATOM 829 C C . MET A 1 107 ? -26.448 -13.752 20.110 1.00 62.31 107 MET A C 1
ATOM 831 O O . MET A 1 107 ? -25.374 -13.710 20.706 1.00 62.31 107 MET A O 1
ATOM 835 N N . TYR A 1 108 ? -27.584 -14.066 20.742 1.00 52.72 108 TYR A N 1
ATOM 836 C CA . TYR A 1 108 ? -27.592 -14.573 22.120 1.00 52.72 108 TYR A CA 1
ATOM 837 C C . TYR A 1 108 ? -27.010 -15.996 22.178 1.00 52.72 108 TYR A C 1
ATOM 839 O O . TYR A 1 108 ? -27.233 -16.781 21.252 1.00 52.72 108 TYR A O 1
ATOM 847 N N . PRO A 1 109 ? -26.303 -16.373 23.260 1.00 65.50 109 PRO A N 1
ATOM 848 C CA . PRO A 1 109 ? -25.791 -17.727 23.408 1.00 65.50 109 PRO A CA 1
ATOM 849 C C . PRO A 1 109 ? -26.944 -18.731 23.508 1.00 65.50 109 PRO A C 1
ATOM 851 O O . PRO A 1 109 ? -27.844 -18.600 24.342 1.00 65.50 109 PRO A O 1
ATOM 854 N N . VAL A 1 110 ? -26.897 -19.760 22.665 1.00 57.25 110 VAL A N 1
ATOM 855 C CA . VAL A 1 110 ? -27.770 -20.929 22.785 1.00 57.25 110 VAL A CA 1
ATOM 856 C C . VAL A 1 110 ? -27.185 -21.808 23.888 1.00 57.25 110 VAL A C 1
ATOM 858 O O . VAL A 1 110 ? -26.000 -22.135 23.848 1.00 5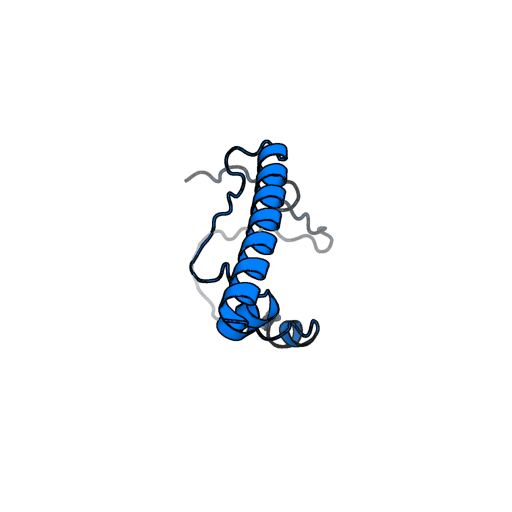7.25 110 VAL A O 1
ATOM 861 N N . LYS A 1 111 ? -27.989 -22.127 24.911 1.00 52.66 111 LYS A N 1
ATOM 862 C CA . LYS A 1 111 ? -27.561 -22.976 26.035 1.00 52.66 111 LYS A CA 1
ATOM 863 C C . LYS A 1 111 ? -27.023 -24.313 25.507 1.00 52.66 111 LYS A C 1
ATOM 865 O O . LYS A 1 111 ? -27.661 -24.907 24.638 1.00 52.66 111 LYS A O 1
ATOM 870 N N . GLN A 1 112 ? -25.873 -24.735 26.035 1.00 43.78 112 GLN A N 1
ATOM 871 C CA . GLN A 1 112 ? -25.353 -26.097 25.881 1.00 43.78 112 GLN A CA 1
ATOM 872 C C . GLN A 1 112 ? -26.188 -27.083 26.698 1.00 43.78 112 GLN A C 1
ATOM 874 O O . GLN A 1 112 ? -26.679 -26.672 27.777 1.00 43.78 112 GLN A O 1
#

Radius of gyration: 26.45 Å; chains: 1; bounding box: 69×51×40 Å

Organism: NCBI:txid182087

Foldseek 3Di:
DVLVVLLVVQLVVLVVVQVVQQVVQVVVPDPPGDHDDDDPCSSPDPVRVCVVVVNDDCPVPPVVVPPPPVPDPPPPDPDDDDDDDDPPPPPDDPPDDDDDCVVVPDDDDDDD

InterPro domains:
  IPR013201 Cathepsin propeptide inhibitor domain (I29) [PF08246] (3-49)

Secondary structure (DSSP, 8-state):
-HHHHHHHHHHHHHHHHHHHHHHHHHHT--TT-------TTTTS-HHHHHHHTT-----TTTTTSSS---------------S----------TT-----HHHH---PPPP-

Sequence (112 aa):
MAELNQRAQIYNENDSEIKSMNAHSAQSGKRNAARFTHNVFSDMTKAEFSTHLGLQPKEPLSRVLNMNLSSGEHVRRTGKSPRGTRDKGRGLVADANIVDHVKDGYMYPVKQ